Protein AF-A0A0N4T396-F1 (afdb_monomer)

Nearest PDB structures (foldseek):
  5uph-assembly1_A  TM=8.597E-01  e=1.107E-01  Homo sapiens
  5uph-assembly1_B  TM=8.480E-01  e=1.448E-01  Homo sapiens

Sequence (62 aa):
PHIYLSGVHFYQSPPQIYQNFTGF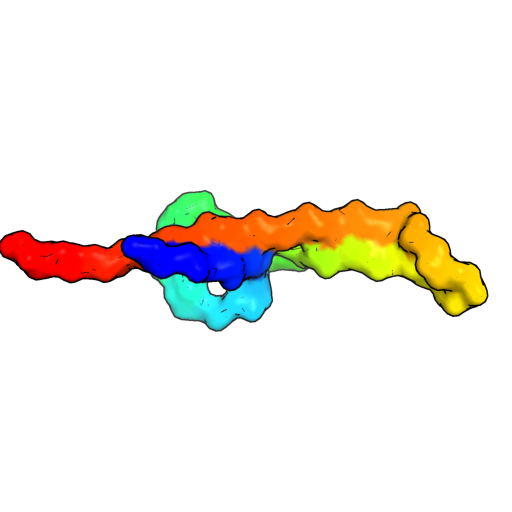RHPDNSDATYIDIEPYTGVVVSAFGASQINVGMISGNS

Radius of gyration: 16.16 Å; Cα contacts (8 Å, |Δi|>4): 85; chains: 1; bounding box: 40×17×46 Å

Organism: Brugia pahangi (NCBI:txid6280)

Foldseek 3Di:
DDKDKAFVCRPPHDPVVNVVDPPGDDDDPVSDWDWDADVPPRDTPDTDDDMDIDDDDDDPPD

pLDDT: mean 91.27, std 11.17, range [44.0, 98.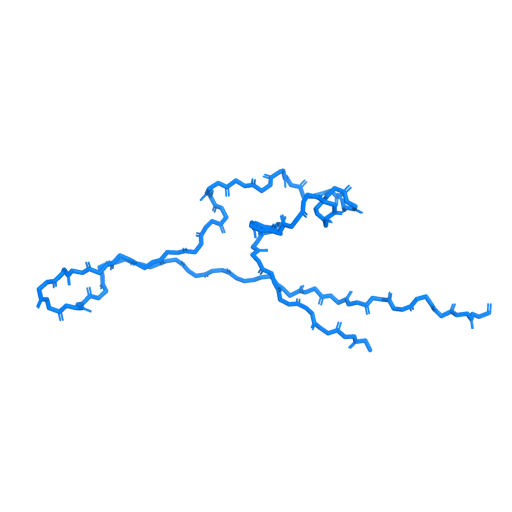56]

Mean predicted aligned error: 4.79 Å

Structure (mmCIF, N/CA/C/O backbone):
data_AF-A0A0N4T396-F1
#
_entry.id   AF-A0A0N4T396-F1
#
loop_
_atom_site.group_PDB
_atom_site.id
_atom_site.type_symbol
_atom_site.label_atom_id
_atom_site.label_alt_id
_atom_site.label_comp_id
_atom_site.label_asym_id
_atom_site.label_entity_id
_atom_site.label_seq_id
_atom_site.pdbx_PDB_ins_code
_atom_site.Cartn_x
_atom_site.Cartn_y
_atom_site.Cartn_z
_atom_site.occupancy
_atom_site.B_iso_or_equiv
_atom_site.auth_seq_id
_atom_site.auth_comp_id
_atom_site.auth_asym_id
_atom_site.auth_atom_id
_atom_site.pdbx_PDB_model_num
ATOM 1 N N . PRO A 1 1 ? -22.731 0.236 9.766 1.00 78.44 1 PRO A N 1
ATOM 2 C CA . PRO A 1 1 ? -21.280 0.379 10.046 1.00 78.44 1 PRO A CA 1
ATOM 3 C C . PRO A 1 1 ? -20.528 0.844 8.792 1.00 78.44 1 PRO A C 1
ATOM 5 O O . PRO A 1 1 ? -20.700 0.249 7.732 1.00 78.44 1 PRO A O 1
ATOM 8 N N . HIS A 1 2 ? -19.752 1.924 8.893 1.00 89.12 2 HIS A N 1
ATOM 9 C CA . HIS A 1 2 ? -18.959 2.427 7.766 1.00 89.12 2 HIS A CA 1
ATOM 10 C C . HIS A 1 2 ? -17.645 1.651 7.640 1.00 89.12 2 HIS A C 1
ATOM 12 O O . HIS A 1 2 ? -17.062 1.259 8.650 1.00 89.12 2 HIS A O 1
ATOM 18 N N . ILE A 1 3 ? -17.187 1.443 6.407 1.00 94.19 3 ILE A N 1
ATOM 19 C CA . ILE A 1 3 ? -15.904 0.805 6.107 1.00 94.19 3 ILE A CA 1
ATOM 20 C C . ILE A 1 3 ? -14.898 1.888 5.719 1.00 94.19 3 ILE A C 1
ATOM 22 O O . ILE A 1 3 ? -15.207 2.742 4.890 1.00 94.19 3 ILE A O 1
ATOM 26 N N . TYR A 1 4 ? -13.701 1.835 6.302 1.00 94.56 4 TYR A N 1
ATOM 27 C CA . TYR A 1 4 ? -12.599 2.755 6.022 1.00 94.56 4 TYR A CA 1
ATOM 28 C C . TYR A 1 4 ? -11.368 1.972 5.572 1.00 94.56 4 TYR A C 1
ATOM 30 O O . TYR A 1 4 ? -11.006 0.970 6.190 1.00 94.56 4 TYR A O 1
ATOM 38 N N . LEU A 1 5 ? -10.706 2.452 4.523 1.00 96.75 5 LEU A N 1
ATOM 39 C CA . LEU A 1 5 ? -9.452 1.885 4.035 1.00 96.75 5 LEU A CA 1
ATOM 40 C C . LEU A 1 5 ? -8.262 2.684 4.563 1.00 96.75 5 LEU A C 1
ATOM 42 O O . LEU A 1 5 ? -8.334 3.907 4.682 1.00 96.75 5 LEU A O 1
ATOM 46 N N . SER A 1 6 ? -7.166 1.992 4.856 1.00 96.25 6 SER A N 1
ATOM 47 C CA . SER A 1 6 ? -5.891 2.604 5.240 1.00 96.25 6 SER A CA 1
ATOM 48 C C . SER A 1 6 ? -4.703 1.759 4.774 1.00 96.25 6 SER A C 1
ATOM 50 O O . SER A 1 6 ? -4.873 0.634 4.293 1.00 96.25 6 SER A O 1
ATOM 52 N N . GLY A 1 7 ? -3.489 2.286 4.956 1.00 96.31 7 GLY A N 1
ATOM 53 C CA . GLY A 1 7 ? -2.280 1.463 4.969 1.00 96.31 7 GLY A CA 1
ATOM 54 C C . GLY A 1 7 ? -2.295 0.460 6.129 1.00 96.31 7 GLY A C 1
ATOM 55 O O . GLY A 1 7 ? -3.049 0.626 7.098 1.00 96.31 7 GLY A O 1
ATOM 56 N N . VAL A 1 8 ? -1.464 -0.579 6.024 1.00 95.62 8 VAL A N 1
ATOM 57 C CA . VAL A 1 8 ? -1.266 -1.587 7.082 1.00 95.62 8 VAL A CA 1
ATOM 58 C C . VAL A 1 8 ? -0.803 -0.898 8.366 1.00 95.62 8 VAL A C 1
ATOM 60 O O . VAL A 1 8 ? -0.023 0.046 8.303 1.00 95.62 8 VAL A O 1
ATOM 63 N N . HIS A 1 9 ? -1.341 -1.303 9.519 1.00 95.75 9 HIS A N 1
ATOM 64 C CA . HIS A 1 9 ? -1.109 -0.662 10.823 1.00 95.75 9 HIS A CA 1
ATOM 65 C C . HIS A 1 9 ? -1.457 0.838 10.867 1.00 95.75 9 HIS A C 1
ATOM 67 O O . HIS A 1 9 ? -1.067 1.528 11.801 1.00 95.75 9 HIS A O 1
ATOM 73 N N . PHE A 1 10 ? -2.218 1.349 9.893 1.00 95.94 10 PHE A N 1
ATOM 74 C CA . PHE A 1 10 ? -2.422 2.781 9.642 1.00 95.94 10 PHE A CA 1
ATOM 75 C C . PHE A 1 10 ? -1.166 3.532 9.157 1.00 95.94 10 PHE A C 1
ATOM 77 O O . PHE A 1 10 ? -1.015 4.730 9.411 1.00 95.94 10 PHE A O 1
ATOM 84 N N . TYR A 1 11 ? -0.282 2.866 8.408 1.00 96.62 11 TYR A N 1
ATOM 85 C CA . TYR A 1 11 ? 0.823 3.506 7.688 1.00 96.62 11 TYR A CA 1
ATOM 86 C C . TYR A 1 11 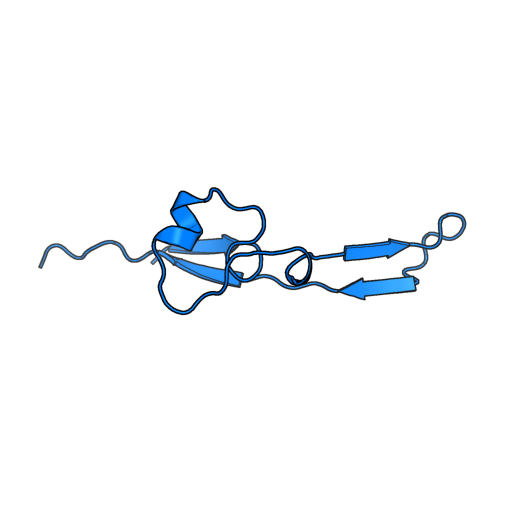? 0.343 4.722 6.880 1.00 96.62 11 TYR A C 1
ATOM 88 O O . TYR A 1 11 ? -0.723 4.686 6.260 1.00 96.62 11 TYR A O 1
ATOM 96 N N . GLN A 1 12 ? 1.109 5.819 6.953 1.00 95.81 12 GLN A N 1
ATOM 97 C CA . GLN A 1 12 ? 0.803 7.140 6.371 1.00 95.81 12 GLN A CA 1
ATOM 98 C C . GLN A 1 12 ? -0.502 7.809 6.850 1.00 95.81 12 GLN A C 1
ATOM 100 O O . GLN A 1 12 ? -0.914 8.827 6.294 1.00 95.81 12 GLN A O 1
ATOM 105 N N . SER A 1 13 ? -1.141 7.298 7.905 1.00 95.00 13 SER A N 1
ATOM 106 C CA . SER A 1 13 ? -2.278 7.968 8.548 1.00 95.00 13 SER A CA 1
ATOM 107 C C . SER A 1 13 ? -1.810 8.952 9.632 1.00 95.00 13 SER A C 1
ATOM 109 O O . SER A 1 13 ? -0.695 8.820 10.145 1.00 95.00 13 SER A O 1
ATOM 111 N N . PRO A 1 14 ? -2.648 9.927 10.035 1.00 94.44 14 PRO A N 1
ATOM 112 C CA . PRO A 1 14 ? -2.335 10.812 11.155 1.00 94.44 14 PRO A CA 1
ATOM 113 C C . PRO A 1 14 ? -2.039 10.028 12.446 1.00 94.44 14 PRO A C 1
ATOM 115 O O . PRO A 1 14 ? -2.731 9.038 12.713 1.00 94.44 14 PRO A O 1
ATOM 118 N N . PRO A 1 15 ? -1.076 10.462 13.287 1.00 90.94 15 PRO A N 1
ATOM 119 C CA . PRO A 1 15 ? -0.669 9.694 14.462 1.00 90.94 15 PRO A CA 1
ATOM 120 C C . PRO A 1 15 ? -1.784 9.358 15.446 1.00 90.94 15 PRO A C 1
ATOM 122 O O . PRO A 1 15 ? -1.786 8.288 16.050 1.00 90.94 15 PRO A O 1
ATOM 125 N N . GLN A 1 16 ? -2.775 10.241 15.549 1.00 90.56 16 GLN A N 1
ATOM 126 C CA . GLN A 1 16 ? -3.945 10.065 16.402 1.00 90.56 16 GLN A CA 1
ATOM 127 C C . GLN A 1 16 ? -4.742 8.804 16.044 1.00 90.56 16 GLN A C 1
ATOM 129 O O . GLN A 1 16 ? -5.436 8.267 16.898 1.00 90.56 16 GLN A O 1
ATOM 134 N N . ILE A 1 17 ? -4.662 8.317 14.800 1.00 89.88 17 ILE A N 1
ATOM 135 C CA . ILE A 1 17 ? -5.375 7.112 14.379 1.00 89.88 17 ILE A CA 1
ATOM 136 C C . ILE A 1 17 ? -4.720 5.872 14.983 1.00 89.88 17 ILE A C 1
ATOM 138 O O . ILE A 1 17 ? -5.399 5.151 15.702 1.00 89.88 17 ILE A O 1
ATOM 142 N N . TYR A 1 18 ? -3.419 5.639 14.767 1.00 90.25 18 TYR A N 1
ATOM 143 C CA . TYR A 1 18 ? -2.766 4.418 15.265 1.00 90.25 18 TYR A CA 1
ATOM 144 C C . TYR A 1 18 ? -2.545 4.430 16.783 1.00 90.25 18 TYR A C 1
ATOM 146 O O . TYR A 1 18 ? -2.558 3.373 17.405 1.00 90.25 18 TYR A O 1
ATOM 154 N N . GLN A 1 19 ? -2.379 5.607 17.398 1.00 90.88 19 GLN A N 1
ATOM 155 C CA . GLN A 1 19 ? -2.185 5.736 18.850 1.00 90.88 19 GLN A CA 1
ATOM 156 C C . GLN A 1 19 ? -3.416 5.317 19.667 1.00 90.88 19 GLN A C 1
ATOM 158 O O . GLN A 1 19 ? -3.277 4.959 20.833 1.00 90.88 19 GLN A O 1
ATOM 163 N N . ASN A 1 20 ? -4.609 5.334 19.065 1.00 87.69 20 ASN A N 1
ATOM 164 C CA . ASN A 1 20 ? -5.856 4.932 19.718 1.00 87.69 20 ASN A CA 1
ATOM 165 C C . ASN A 1 20 ? -6.086 3.410 19.732 1.00 87.69 20 ASN A C 1
ATOM 167 O O . ASN A 1 20 ? -7.079 2.954 20.300 1.00 87.69 20 ASN A O 1
ATOM 171 N N . PHE A 1 21 ? -5.199 2.618 19.124 1.00 87.31 21 PHE A N 1
ATOM 172 C CA . PHE A 1 21 ? -5.312 1.163 19.076 1.00 87.31 21 PHE A CA 1
ATOM 173 C C . PHE A 1 21 ? -4.168 0.498 19.839 1.00 87.31 21 PHE A C 1
ATOM 175 O O . PHE A 1 21 ? -3.006 0.885 19.731 1.00 87.31 21 PHE A O 1
ATOM 182 N N . THR A 1 22 ? -4.493 -0.552 20.588 1.00 87.88 22 THR A N 1
ATOM 183 C CA . THR A 1 22 ? -3.506 -1.445 21.196 1.00 87.88 22 THR A CA 1
ATOM 184 C C . THR A 1 22 ? -3.247 -2.641 20.280 1.00 87.88 22 THR A C 1
ATOM 186 O O . THR A 1 22 ? -4.116 -3.056 19.516 1.00 87.88 22 THR A O 1
ATOM 189 N N . GLY A 1 23 ? -2.038 -3.203 20.342 1.00 86.12 23 GLY A N 1
ATOM 190 C CA . GLY A 1 23 ? -1.676 -4.413 19.593 1.00 86.12 23 GLY A CA 1
ATOM 191 C C . GLY A 1 23 ? -1.092 -4.181 18.195 1.00 86.12 23 GLY A C 1
ATOM 192 O O . GLY A 1 23 ? -0.566 -5.125 17.613 1.00 86.12 23 GLY A O 1
ATOM 193 N N . PHE A 1 24 ? -1.097 -2.947 17.683 1.00 83.94 24 PHE A N 1
ATOM 194 C CA . PHE A 1 24 ? -0.319 -2.589 16.496 1.00 83.94 24 PHE A CA 1
ATOM 195 C C . PHE A 1 24 ? 1.069 -2.080 16.887 1.00 83.94 24 PHE A C 1
ATOM 197 O O . PHE A 1 24 ? 1.226 -1.339 17.861 1.00 83.94 24 PHE A O 1
ATOM 204 N N . ARG A 1 25 ? 2.086 -2.466 16.111 1.00 88.44 25 ARG A N 1
ATOM 205 C CA . ARG A 1 25 ? 3.393 -1.800 16.156 1.00 88.44 25 ARG A CA 1
ATOM 206 C C . ARG A 1 25 ? 3.277 -0.386 15.578 1.00 88.44 25 ARG A C 1
ATOM 208 O O . ARG A 1 25 ? 2.339 -0.094 14.839 1.00 88.44 25 ARG A O 1
ATOM 215 N N . HIS A 1 26 ? 4.244 0.477 15.888 1.00 92.44 26 HIS A N 1
ATOM 216 C CA . HIS A 1 26 ? 4.343 1.773 15.218 1.00 92.44 26 HIS A CA 1
ATOM 217 C C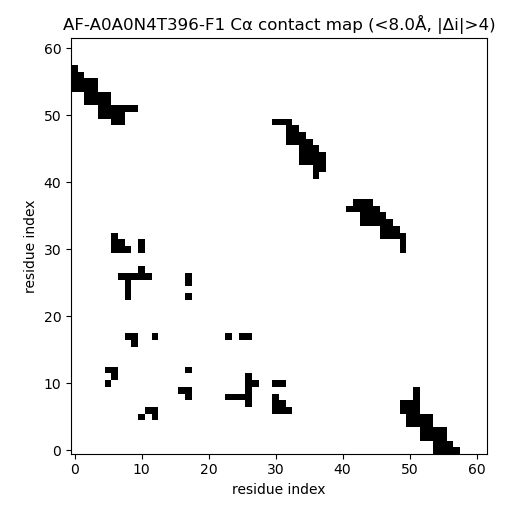 . HIS A 1 26 ? 4.489 1.566 13.699 1.00 92.44 26 HIS A C 1
ATOM 219 O O . HIS A 1 26 ? 5.322 0.742 13.312 1.00 92.44 26 HIS A O 1
ATOM 225 N N . PRO A 1 27 ? 3.718 2.278 12.856 1.00 94.69 27 PRO A N 1
ATOM 226 C CA . PRO A 1 27 ? 3.811 2.104 11.413 1.00 94.69 27 PRO A CA 1
ATOM 227 C C . PRO A 1 27 ? 5.174 2.551 10.902 1.00 94.69 27 PRO A C 1
ATOM 229 O O . PRO A 1 27 ? 5.646 3.635 11.245 1.00 94.69 27 PRO A O 1
ATOM 232 N N . ASP A 1 28 ? 5.792 1.736 10.059 1.00 95.25 28 ASP A N 1
ATOM 233 C CA . ASP A 1 28 ? 7.122 2.003 9.517 1.00 95.25 28 ASP A CA 1
ATOM 234 C C . ASP A 1 28 ? 7.194 1.642 8.024 1.00 95.25 28 ASP A C 1
ATOM 236 O O . ASP A 1 28 ? 6.215 1.221 7.411 1.00 95.25 28 ASP A O 1
ATOM 240 N N . ASN A 1 29 ? 8.362 1.821 7.407 1.00 95.81 29 ASN A N 1
ATOM 241 C CA . ASN A 1 29 ? 8.534 1.600 5.968 1.00 95.81 29 ASN A CA 1
ATOM 242 C C . ASN A 1 29 ? 8.283 0.156 5.506 1.00 95.81 29 ASN A C 1
ATOM 244 O O . ASN A 1 29 ? 8.126 -0.064 4.309 1.00 95.81 29 ASN A O 1
ATOM 248 N N . SER A 1 30 ? 8.229 -0.826 6.407 1.00 94.88 30 SER A N 1
ATOM 249 C CA . SER A 1 30 ? 7.855 -2.196 6.041 1.00 94.88 30 SER A CA 1
ATOM 250 C C . SER A 1 30 ? 6.350 -2.379 5.811 1.00 94.88 30 SER A C 1
ATOM 252 O O . SER A 1 30 ? 5.947 -3.416 5.296 1.00 94.88 30 SER A O 1
ATOM 254 N N . ASP A 1 31 ? 5.529 -1.374 6.131 1.00 96.25 31 ASP A N 1
ATOM 255 C CA . ASP A 1 31 ? 4.096 -1.337 5.815 1.00 96.25 31 ASP A CA 1
ATOM 256 C C . ASP A 1 31 ? 3.802 -0.638 4.463 1.00 96.25 31 ASP A C 1
ATOM 258 O O . ASP A 1 31 ? 2.640 -0.491 4.069 1.00 96.25 31 ASP A O 1
ATOM 262 N N . ALA A 1 32 ? 4.838 -0.189 3.742 1.00 97.25 32 ALA A N 1
ATOM 263 C CA . ALA A 1 32 ? 4.698 0.549 2.491 1.0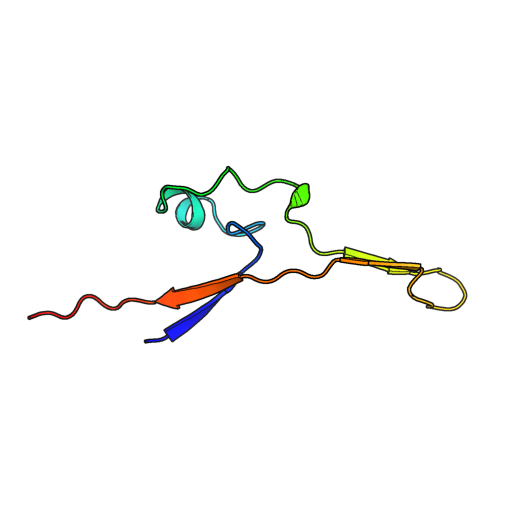0 97.25 32 ALA A CA 1
ATOM 264 C C . ALA A 1 32 ? 4.242 -0.341 1.325 1.00 97.25 32 ALA A C 1
ATOM 266 O O . ALA A 1 32 ? 4.784 -1.417 1.094 1.00 97.25 32 ALA A O 1
ATOM 267 N N . THR A 1 33 ? 3.286 0.155 0.537 1.00 97.81 33 THR A N 1
ATOM 268 C CA . THR A 1 33 ? 2.947 -0.399 -0.784 1.00 97.81 33 THR A CA 1
ATOM 269 C C . THR A 1 33 ? 3.890 0.181 -1.834 1.00 97.81 33 THR A C 1
ATOM 271 O O . THR A 1 33 ? 4.130 1.390 -1.839 1.00 97.81 33 THR A O 1
ATOM 274 N N . TYR A 1 34 ? 4.401 -0.658 -2.734 1.00 97.56 34 TYR A N 1
ATOM 275 C CA . TYR A 1 34 ? 5.297 -0.234 -3.808 1.00 97.56 34 TYR A CA 1
ATOM 276 C C . TYR A 1 34 ? 5.044 -0.993 -5.113 1.00 97.56 34 TYR A C 1
ATOM 278 O O . TYR A 1 34 ? 4.523 -2.112 -5.127 1.00 97.56 34 TYR A O 1
ATOM 286 N N . ILE A 1 35 ? 5.452 -0.361 -6.214 1.00 98.31 35 ILE A N 1
ATOM 287 C CA . ILE A 1 35 ? 5.534 -0.955 -7.547 1.00 98.31 35 ILE A CA 1
ATOM 288 C C . ILE A 1 35 ? 6.859 -0.493 -8.149 1.00 98.31 35 ILE A C 1
ATOM 290 O O . ILE A 1 35 ? 7.048 0.700 -8.386 1.00 98.31 35 ILE A O 1
ATOM 294 N N . ASP A 1 36 ? 7.751 -1.437 -8.410 1.00 98.44 36 ASP A N 1
ATOM 295 C CA . ASP A 1 36 ? 9.001 -1.193 -9.116 1.00 98.44 36 ASP A CA 1
ATOM 296 C C . ASP A 1 36 ? 8.766 -1.415 -10.609 1.00 98.44 36 ASP A C 1
ATOM 298 O O . ASP A 1 36 ? 8.317 -2.486 -11.031 1.00 98.44 36 ASP A O 1
ATOM 302 N N . ILE A 1 37 ? 9.054 -0.394 -11.414 1.00 98.56 37 ILE A N 1
ATOM 303 C CA . ILE A 1 37 ? 8.754 -0.369 -12.849 1.00 98.56 37 ILE A CA 1
ATOM 304 C C . ILE A 1 37 ? 10.055 -0.192 -13.626 1.00 98.56 37 ILE A C 1
ATOM 306 O O . ILE A 1 37 ? 10.838 0.714 -13.340 1.00 98.56 37 ILE A O 1
ATOM 310 N N . GLU A 1 38 ? 10.273 -1.041 -14.631 1.00 98.38 38 GLU A N 1
ATOM 311 C CA . GLU A 1 38 ? 11.364 -0.862 -15.583 1.00 98.38 38 GLU A CA 1
ATOM 312 C C . GLU A 1 38 ? 11.063 0.380 -16.450 1.00 98.38 38 GLU A C 1
ATOM 314 O O . GLU A 1 38 ? 10.015 0.435 -17.102 1.00 98.38 38 GLU A O 1
ATOM 319 N N . PRO A 1 39 ? 11.932 1.406 -16.446 1.00 97.94 39 PRO A N 1
ATOM 320 C CA . PRO A 1 39 ? 11.580 2.733 -16.947 1.00 97.94 39 PRO A CA 1
ATOM 321 C C . PRO A 1 39 ? 11.391 2.825 -18.467 1.00 97.94 39 PRO A C 1
ATOM 323 O O . PRO A 1 39 ? 10.708 3.743 -18.920 1.00 97.94 39 PRO A O 1
ATOM 326 N N . TYR A 1 40 ? 11.976 1.928 -19.266 1.00 98.31 40 TYR A N 1
ATOM 327 C CA . TYR A 1 40 ? 11.890 2.005 -20.730 1.00 98.31 40 TYR A CA 1
ATOM 328 C C . TYR A 1 40 ? 10.690 1.250 -21.310 1.00 98.31 40 TYR A C 1
ATOM 330 O O . TYR A 1 40 ? 10.120 1.663 -22.318 1.00 98.31 40 TYR A O 1
ATOM 338 N N . THR A 1 41 ? 10.301 0.144 -20.688 1.00 98.06 41 THR A N 1
ATOM 339 C CA . THR A 1 41 ? 9.258 -0.775 -21.156 1.00 98.06 41 THR A CA 1
ATOM 340 C C . THR A 1 41 ? 7.963 -0.638 -20.367 1.00 98.06 41 THR A C 1
ATOM 342 O O . THR A 1 41 ? 6.915 -1.070 -20.844 1.00 98.06 41 THR A O 1
ATOM 345 N N . GLY A 1 42 ? 8.015 -0.055 -19.164 1.00 97.69 42 GLY A N 1
ATOM 346 C CA . GLY A 1 42 ? 6.871 0.038 -18.259 1.00 97.69 42 GLY A CA 1
ATOM 347 C C . GLY A 1 42 ? 6.490 -1.296 -17.611 1.00 97.69 42 GLY A C 1
ATOM 348 O O . GLY A 1 42 ? 5.429 -1.396 -16.995 1.00 97.69 42 GLY A O 1
ATOM 349 N N . VAL A 1 43 ? 7.322 -2.331 -17.751 1.00 98.50 43 VAL A N 1
ATOM 350 C CA . VAL A 1 43 ? 7.075 -3.647 -17.156 1.00 98.50 43 VAL A CA 1
ATOM 351 C C . VAL A 1 43 ? 7.274 -3.577 -15.642 1.00 98.50 43 VAL A C 1
ATOM 353 O O . VAL A 1 43 ? 8.256 -3.018 -15.156 1.00 98.50 43 VAL A O 1
ATOM 356 N N . VAL A 1 44 ? 6.349 -4.177 -14.890 1.00 98.31 44 VAL A N 1
ATOM 357 C CA . VAL A 1 44 ? 6.479 -4.334 -13.436 1.00 98.31 44 VAL A CA 1
ATOM 358 C C . VAL A 1 44 ? 7.580 -5.352 -13.138 1.00 98.31 44 VAL A C 1
ATOM 360 O O . VAL A 1 44 ? 7.489 -6.507 -13.552 1.00 98.31 44 VAL A O 1
ATOM 363 N N . VAL A 1 45 ? 8.610 -4.921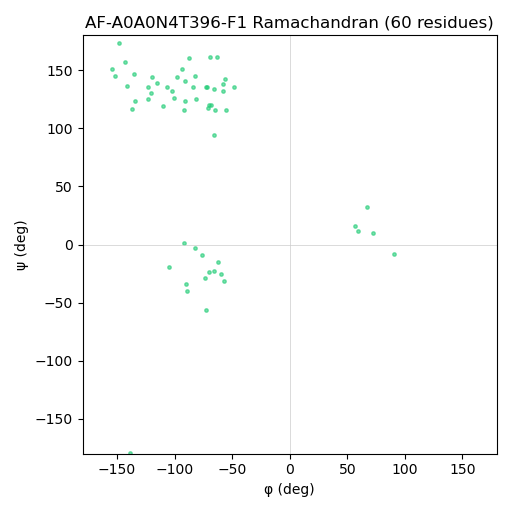 -12.410 1.00 98.12 45 VAL A N 1
ATOM 364 C CA . VAL A 1 45 ? 9.754 -5.748 -11.989 1.00 98.12 45 VAL A CA 1
ATOM 365 C C . VAL A 1 45 ? 9.473 -6.414 -10.645 1.00 98.12 45 VAL A C 1
ATOM 367 O O . VAL A 1 45 ? 9.801 -7.580 -10.443 1.00 98.12 45 VAL A O 1
ATOM 370 N N . SER A 1 46 ? 8.851 -5.674 -9.731 1.00 98.31 46 SER A N 1
ATOM 371 C CA . SER A 1 46 ? 8.453 -6.143 -8.407 1.00 98.31 46 SER A CA 1
ATOM 372 C C . SER A 1 46 ? 7.270 -5.321 -7.919 1.00 98.31 46 SER A C 1
ATOM 374 O O . SER A 1 46 ? 7.109 -4.159 -8.291 1.00 98.31 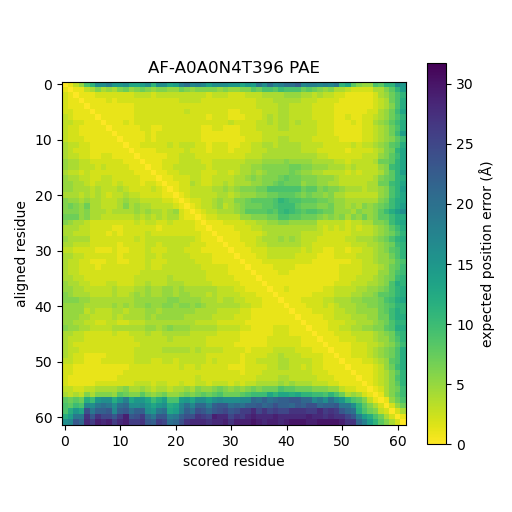46 SER A O 1
ATOM 376 N N . ALA A 1 47 ? 6.424 -5.912 -7.089 1.00 97.88 47 ALA A N 1
ATOM 377 C CA . ALA A 1 47 ? 5.341 -5.187 -6.454 1.00 97.88 47 ALA A CA 1
ATOM 378 C C . ALA A 1 47 ? 4.995 -5.819 -5.112 1.00 97.88 47 ALA A C 1
ATOM 380 O O . ALA A 1 47 ? 4.991 -7.042 -4.958 1.00 97.88 47 ALA A O 1
ATOM 381 N N . PHE A 1 48 ? 4.618 -4.969 -4.167 1.00 97.94 48 PHE A N 1
ATOM 382 C CA . PHE A 1 48 ? 3.957 -5.366 -2.938 1.00 97.94 48 PHE A CA 1
ATOM 383 C C . PHE A 1 48 ? 2.788 -4.419 -2.706 1.00 97.94 48 PHE A C 1
ATOM 385 O O . PHE A 1 48 ? 2.965 -3.204 -2.642 1.00 97.94 48 PHE A O 1
ATOM 392 N N . GLY A 1 49 ? 1.593 -4.986 -2.578 1.00 97.00 49 GLY A N 1
ATOM 393 C CA . GLY A 1 49 ? 0.379 -4.243 -2.276 1.00 97.00 49 GLY A CA 1
ATOM 394 C C . GLY A 1 49 ? -0.273 -4.797 -1.025 1.00 97.00 49 GLY A C 1
ATOM 395 O O . GLY A 1 49 ? -0.576 -5.988 -0.960 1.00 97.00 49 GLY A O 1
ATOM 396 N N . ALA A 1 50 ? -0.522 -3.929 -0.051 1.00 96.69 50 ALA A N 1
ATOM 397 C CA . ALA A 1 50 ? -1.266 -4.280 1.147 1.00 96.69 50 ALA A CA 1
ATOM 398 C C . ALA A 1 50 ? -2.188 -3.130 1.558 1.00 96.69 50 ALA A C 1
ATOM 400 O O . ALA A 1 50 ? -1.804 -1.962 1.548 1.00 96.69 50 ALA A O 1
ATOM 401 N N . SER A 1 51 ? -3.422 -3.472 1.926 1.00 97.12 51 SER A N 1
ATOM 402 C CA . SER A 1 51 ? -4.424 -2.523 2.406 1.00 97.12 51 SER A CA 1
ATOM 403 C C . SER A 1 51 ? -5.115 -3.085 3.639 1.00 97.12 51 SER A C 1
ATOM 405 O O . SER A 1 51 ? -5.305 -4.295 3.763 1.00 97.12 51 SER A O 1
ATOM 407 N N . GLN A 1 52 ? -5.485 -2.195 4.552 1.00 96.44 52 GLN A N 1
ATOM 408 C CA . GLN A 1 52 ? -6.205 -2.523 5.769 1.00 96.44 52 GLN A CA 1
ATOM 409 C C . GLN A 1 52 ? -7.660 -2.071 5.657 1.00 96.44 52 GLN A C 1
ATOM 411 O O . GLN A 1 52 ? -7.953 -0.949 5.239 1.00 96.44 52 GLN A O 1
ATOM 416 N N . ILE A 1 53 ? -8.567 -2.952 6.076 1.00 96.81 53 ILE A N 1
ATOM 417 C CA . ILE A 1 53 ? -9.998 -2.677 6.188 1.00 96.81 53 ILE A CA 1
ATOM 418 C C . ILE A 1 53 ? -10.313 -2.403 7.658 1.00 96.81 53 ILE A C 1
ATOM 420 O O . ILE A 1 53 ? -10.029 -3.227 8.523 1.00 96.81 53 ILE A O 1
ATOM 424 N N . ASN A 1 54 ? -10.935 -1.260 7.930 1.00 93.31 54 ASN A N 1
ATOM 425 C CA . ASN A 1 54 ? -11.344 -0.833 9.263 1.00 93.31 54 ASN A CA 1
ATOM 426 C C . ASN A 1 54 ? -12.862 -0.641 9.301 1.00 93.31 54 ASN A C 1
ATOM 428 O O . ASN A 1 54 ? -13.457 -0.153 8.338 1.00 93.31 54 ASN A O 1
ATOM 432 N N . VAL A 1 55 ? -13.495 -0.977 10.425 1.00 93.25 55 VAL A N 1
ATOM 433 C CA . VAL A 1 55 ? -14.942 -0.812 10.613 1.00 93.25 55 VAL A CA 1
ATOM 434 C C . VAL A 1 55 ? -15.194 0.301 11.622 1.00 93.25 55 VAL A C 1
ATOM 436 O O . VAL A 1 55 ? -14.797 0.201 12.780 1.00 93.25 55 VAL A O 1
ATOM 439 N N . GLY A 1 56 ? -15.881 1.359 11.194 1.00 89.06 56 GLY A N 1
ATOM 440 C CA . GLY A 1 56 ? -16.356 2.403 12.094 1.00 89.06 56 GLY A CA 1
ATOM 441 C C . GLY A 1 56 ? -17.486 1.888 12.964 1.00 89.06 56 GLY A C 1
ATOM 442 O O . GLY A 1 56 ? -18.567 1.552 12.464 1.00 89.06 56 GLY A O 1
ATOM 443 N N . MET A 1 57 ? -17.244 1.875 14.268 1.00 82.88 57 MET A N 1
ATOM 444 C CA . MET A 1 57 ? -18.272 1.640 15.269 1.00 82.88 57 MET A CA 1
ATOM 445 C C . MET A 1 57 ? -18.848 2.988 15.692 1.00 82.88 57 MET A C 1
ATOM 447 O O . MET A 1 57 ? -18.146 3.826 16.251 1.00 82.88 57 MET A O 1
ATOM 451 N N . ILE A 1 58 ? -20.128 3.206 15.403 1.00 75.44 58 ILE A N 1
ATOM 452 C CA . ILE A 1 58 ? -20.890 4.280 16.040 1.00 75.44 58 ILE A CA 1
ATOM 453 C C . ILE A 1 58 ? -21.316 3.712 17.390 1.00 75.44 58 ILE A C 1
ATOM 455 O O . ILE A 1 58 ? -21.897 2.625 17.424 1.00 75.44 58 ILE A O 1
ATOM 459 N N . SER A 1 59 ? -21.007 4.397 18.491 1.00 65.81 59 SER A N 1
ATOM 460 C CA . SER A 1 59 ? -21.550 4.028 19.797 1.00 65.81 59 SER A CA 1
ATOM 461 C C . SER A 1 59 ? -23.075 4.001 19.694 1.00 65.81 59 SER A C 1
ATOM 463 O O . SER A 1 59 ? -23.696 5.030 19.421 1.00 65.81 59 SER A O 1
ATOM 465 N N . GLY A 1 60 ? -23.683 2.830 19.875 1.00 54.84 60 GLY A N 1
ATOM 466 C CA . GLY A 1 60 ? -25.117 2.764 20.100 1.00 54.84 60 GLY A CA 1
ATOM 467 C C . GLY A 1 60 ? -25.396 3.446 21.431 1.00 54.84 60 GLY A C 1
ATOM 468 O O . GLY A 1 60 ? -24.924 2.969 22.458 1.00 54.84 60 GLY A O 1
ATOM 469 N N . ASN A 1 61 ? -26.127 4.560 21.421 1.00 50.88 61 ASN A N 1
ATOM 470 C CA . ASN A 1 61 ? -26.861 4.960 22.615 1.00 50.88 61 ASN A CA 1
ATOM 471 C C . ASN A 1 61 ? -27.926 3.880 22.839 1.00 50.88 61 ASN A C 1
ATOM 473 O O . ASN A 1 61 ? -28.970 3.900 22.188 1.00 50.88 61 ASN A O 1
ATOM 477 N N . SER A 1 62 ? -27.600 2.902 23.678 1.00 44.00 62 SER A N 1
ATOM 478 C CA . SER A 1 62 ? -28.565 2.046 24.367 1.00 44.00 62 SER A CA 1
ATOM 479 C C . SER A 1 62 ? -28.960 2.699 25.678 1.00 44.00 62 SER A C 1
ATOM 481 O O . SER A 1 62 ? -28.016 3.070 26.414 1.00 44.00 62 SER A O 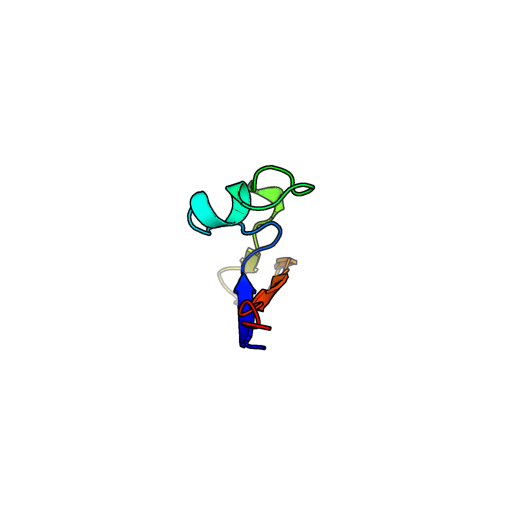1
#

Solvent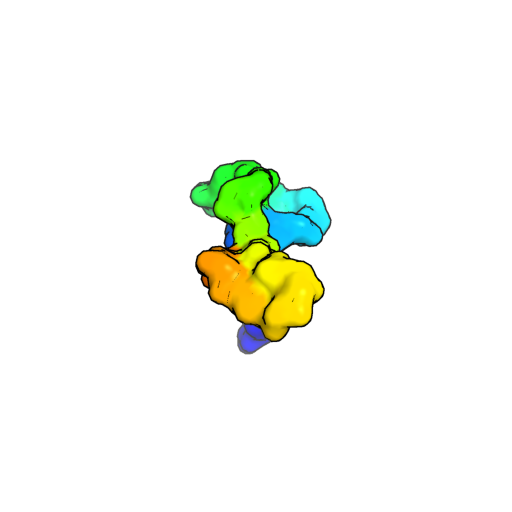-accessible surface area (backbone atoms only — not comparable to full-atom values): 4097 Å² total; per-residue (Å²): 122,52,79,46,80,43,31,34,62,42,28,96,49,64,67,75,64,48,71,75,49,85,92,60,67,83,59,52,82,90,42,60,62,51,72,43,61,42,87,90,79,66,46,76,75,45,74,45,83,63,73,33,86,43,77,49,79,75,84,74,91,123

InterPro domains:
  IPR002159 CD36 family [PF01130] (3-57)

Secondary structure (DSSP, 8-state):
-EEEEESGGGTTS-HHHHHT-SSPPPP-GGG--EEEE-TTT--EEEEE---EEEEE------